Protein AF-A0A699TST6-F1 (afdb_monomer_lite)

Organism: Tanacetum cinerariifolium (NCBI:txid118510)

Radius of gyration: 12.92 Å; chains: 1; bounding box: 27×22×33 Å

Structure (mmCIF, N/CA/C/O backbone):
data_AF-A0A699TST6-F1
#
_entry.id   AF-A0A699TST6-F1
#
loop_
_atom_site.group_PDB
_atom_site.id
_atom_site.type_symbol
_atom_site.label_atom_id
_atom_site.label_alt_id
_atom_site.label_comp_id
_atom_site.label_asym_id
_atom_site.label_entity_id
_atom_site.label_seq_id
_atom_site.pdbx_PDB_ins_code
_atom_site.Cartn_x
_atom_site.Cartn_y
_atom_site.Cartn_z
_atom_site.occupancy
_atom_site.B_iso_or_equiv
_atom_site.auth_seq_id
_atom_site.auth_comp_id
_atom_site.auth_asym_id
_atom_site.auth_atom_id
_atom_site.pdbx_PDB_model_num
ATOM 1 N N . GLU A 1 1 ? 16.466 -2.869 -16.824 1.00 63.94 1 GLU A N 1
ATOM 2 C CA . GLU A 1 1 ? 15.549 -3.576 -15.903 1.00 63.94 1 GLU A CA 1
ATOM 3 C C . GLU A 1 1 ? 14.945 -2.676 -14.816 1.00 63.94 1 GLU A C 1
ATOM 5 O O . GLU A 1 1 ? 13.728 -2.536 -14.775 1.00 63.94 1 GLU A O 1
ATOM 10 N N . GLU A 1 2 ? 15.757 -1.959 -14.026 1.00 73.94 2 GLU A N 1
ATOM 11 C CA . GLU A 1 2 ? 15.304 -1.026 -12.963 1.00 73.94 2 GLU A CA 1
ATOM 12 C C . GLU A 1 2 ? 14.211 -0.027 -13.403 1.00 73.94 2 GLU A C 1
ATOM 14 O O . GLU A 1 2 ? 13.208 0.174 -12.722 1.00 73.94 2 GLU A O 1
ATOM 19 N N . LYS A 1 3 ? 14.349 0.571 -14.594 1.00 79.81 3 LYS A N 1
ATOM 20 C CA . LYS A 1 3 ? 13.383 1.554 -15.122 1.00 79.81 3 LYS A CA 1
ATOM 21 C C . LYS A 1 3 ? 12.000 0.947 -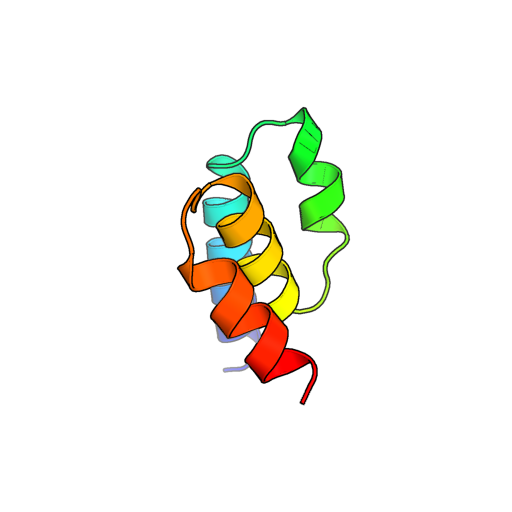15.412 1.00 79.81 3 LYS A C 1
ATOM 23 O O . LYS A 1 3 ? 10.994 1.645 -15.299 1.00 79.81 3 LYS A O 1
ATOM 28 N N . ALA A 1 4 ? 11.945 -0.337 -15.775 1.00 82.19 4 ALA A N 1
ATOM 29 C CA . ALA A 1 4 ? 10.694 -1.058 -16.012 1.00 82.19 4 ALA A CA 1
ATOM 30 C C . ALA A 1 4 ? 10.022 -1.444 -14.686 1.00 82.19 4 ALA A C 1
ATOM 32 O O . ALA A 1 4 ? 8.819 -1.247 -14.527 1.00 82.19 4 ALA A O 1
ATOM 33 N N . LYS A 1 5 ? 10.816 -1.885 -13.704 1.00 79.81 5 LYS A N 1
ATOM 34 C CA . LYS A 1 5 ? 10.349 -2.209 -12.351 1.00 79.81 5 LYS A CA 1
ATOM 35 C C . LYS A 1 5 ? 9.740 -0.992 -11.646 1.00 79.81 5 LYS A C 1
ATOM 37 O O . LYS A 1 5 ? 8.607 -1.063 -11.182 1.00 79.81 5 LYS A O 1
ATOM 42 N N . ARG A 1 6 ? 10.407 0.167 -11.717 1.00 82.00 6 ARG A N 1
ATOM 43 C CA . ARG A 1 6 ? 9.883 1.440 -11.185 1.00 82.00 6 ARG A CA 1
ATOM 44 C C . ARG A 1 6 ? 8.561 1.860 -11.823 1.00 82.00 6 ARG A C 1
ATOM 46 O O . ARG A 1 6 ? 7.687 2.381 -11.138 1.00 82.00 6 ARG A O 1
ATOM 53 N N . ARG A 1 7 ? 8.390 1.632 -13.132 1.00 84.31 7 ARG A N 1
ATOM 54 C CA . ARG A 1 7 ? 7.116 1.899 -13.822 1.00 84.31 7 ARG A CA 1
ATOM 55 C C . ARG A 1 7 ? 6.002 0.974 -13.340 1.00 84.31 7 ARG A C 1
ATOM 57 O O . ARG A 1 7 ? 4.878 1.436 -13.168 1.00 84.31 7 ARG A O 1
ATOM 64 N N . LEU A 1 8 ? 6.308 -0.303 -13.114 1.00 86.81 8 LEU A N 1
ATOM 65 C CA . LEU A 1 8 ? 5.342 -1.274 -12.606 1.00 86.81 8 LEU A CA 1
ATOM 66 C C . LEU A 1 8 ? 4.932 -0.952 -11.161 1.00 86.81 8 LEU A 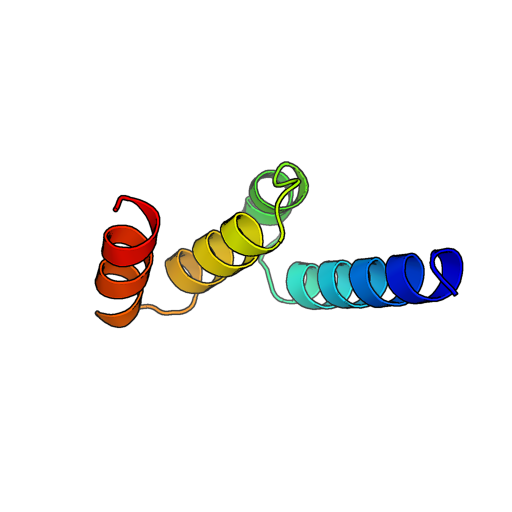C 1
ATOM 68 O O . LEU A 1 8 ? 3.742 -0.930 -10.862 1.0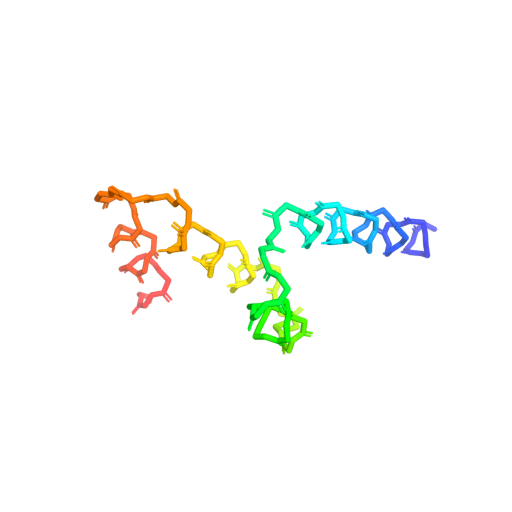0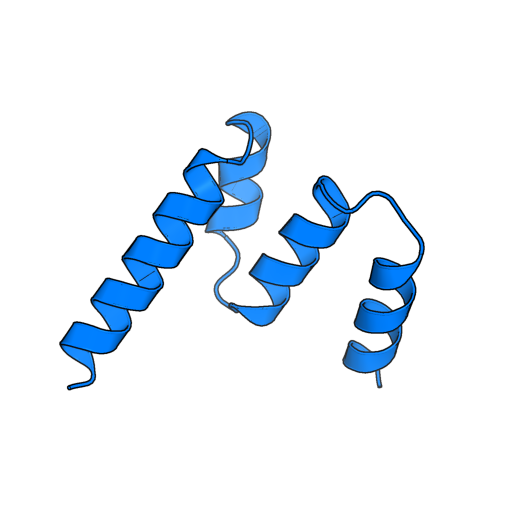 86.81 8 LEU A O 1
ATOM 72 N N . GLU A 1 9 ? 5.893 -0.611 -10.300 1.00 79.81 9 GLU A N 1
ATOM 73 C CA . GLU A 1 9 ? 5.631 -0.165 -8.925 1.00 79.81 9 GLU A CA 1
ATOM 74 C C . GLU A 1 9 ? 4.799 1.119 -8.882 1.00 79.81 9 GLU A C 1
ATOM 76 O O . GLU A 1 9 ? 3.851 1.218 -8.103 1.00 79.81 9 GLU A O 1
ATOM 81 N N . LEU A 1 10 ? 5.100 2.090 -9.749 1.00 83.00 10 LEU A N 1
ATOM 82 C CA . LEU A 1 10 ? 4.315 3.318 -9.844 1.00 83.00 10 LEU A CA 1
ATOM 83 C C . LEU A 1 10 ? 2.879 3.027 -10.300 1.00 83.00 10 LEU A C 1
ATOM 85 O O . LEU A 1 10 ? 1.932 3.552 -9.721 1.00 83.00 10 LEU A O 1
ATOM 89 N N . LYS A 1 11 ? 2.697 2.146 -11.290 1.00 84.62 11 LYS A N 1
ATOM 90 C CA . LYS A 1 11 ? 1.370 1.739 -11.774 1.00 84.62 11 LYS A CA 1
ATOM 91 C C . LYS A 1 11 ? 0.571 1.001 -10.695 1.00 84.62 11 LYS A C 1
ATOM 93 O O . LYS A 1 11 ? -0.624 1.257 -10.544 1.00 84.62 11 LYS A O 1
ATOM 98 N N . ALA A 1 12 ? 1.227 0.145 -9.913 1.00 82.31 12 ALA A N 1
ATOM 99 C CA . ALA A 1 12 ? 0.623 -0.522 -8.763 1.00 82.31 12 ALA A CA 1
ATOM 100 C C . ALA A 1 12 ? 0.201 0.487 -7.681 1.00 82.31 12 ALA A C 1
ATOM 102 O O . ALA A 1 12 ? -0.926 0.417 -7.195 1.00 82.31 12 ALA A O 1
ATOM 103 N N . ARG A 1 13 ? 1.048 1.482 -7.365 1.00 78.75 13 ARG A N 1
ATOM 104 C CA . ARG A 1 13 ? 0.704 2.566 -6.425 1.00 78.75 13 ARG A CA 1
ATOM 105 C C . ARG A 1 13 ? -0.485 3.393 -6.890 1.00 78.75 13 ARG A C 1
ATOM 107 O O . ARG A 1 13 ? -1.378 3.640 -6.093 1.00 78.75 13 ARG A O 1
ATOM 114 N N . ILE A 1 14 ? -0.513 3.800 -8.158 1.00 81.69 14 ILE A N 1
ATOM 115 C CA . ILE A 1 14 ? -1.623 4.583 -8.721 1.00 81.69 14 ILE A CA 1
ATOM 116 C C . ILE A 1 14 ? -2.927 3.779 -8.656 1.00 81.69 14 ILE A C 1
ATOM 118 O O . ILE A 1 14 ? -3.951 4.310 -8.242 1.00 81.69 14 ILE A O 1
ATOM 122 N N . THR A 1 15 ? -2.883 2.490 -9.003 1.00 84.25 15 THR A N 1
ATOM 123 C CA . THR A 1 15 ? -4.058 1.602 -8.945 1.00 84.25 15 THR A CA 1
ATOM 124 C C . THR A 1 15 ? -4.573 1.443 -7.516 1.00 84.25 15 THR A C 1
ATOM 126 O O . THR A 1 15 ? -5.774 1.550 -7.286 1.00 84.25 15 THR A O 1
ATOM 129 N N . LEU A 1 16 ? -3.669 1.266 -6.547 1.00 78.06 16 LEU A N 1
ATOM 130 C CA . LEU A 1 16 ? -4.013 1.274 -5.125 1.00 78.06 16 LEU A CA 1
ATOM 131 C C . LEU A 1 16 ? -4.655 2.602 -4.712 1.00 78.06 16 LEU A C 1
ATOM 133 O O . LEU A 1 16 ? -5.679 2.587 -4.041 1.00 78.06 16 LEU A O 1
ATOM 137 N N . LEU A 1 17 ? -4.096 3.736 -5.143 1.00 77.00 17 LEU A N 1
ATOM 138 C CA . LEU A 1 17 ? -4.564 5.075 -4.776 1.00 77.00 17 LEU A CA 1
ATOM 139 C C . LEU A 1 17 ? -5.955 5.403 -5.344 1.00 77.00 17 LEU A C 1
ATOM 141 O O . LEU A 1 17 ? -6.728 6.090 -4.680 1.00 77.00 17 LEU A O 1
ATOM 145 N N . MET A 1 18 ? -6.299 4.885 -6.529 1.00 77.38 18 MET A N 1
ATOM 146 C CA . MET A 1 18 ? -7.639 5.034 -7.119 1.00 77.38 18 MET A CA 1
ATOM 147 C C . MET A 1 18 ? -8.737 4.354 -6.288 1.00 77.38 18 MET A C 1
ATOM 149 O O . MET A 1 18 ? -9.874 4.813 -6.303 1.00 77.38 18 MET A O 1
ATOM 153 N N . GLY A 1 19 ? -8.407 3.298 -5.537 1.00 75.62 19 GLY A N 1
ATOM 154 C CA . GLY A 1 19 ? -9.332 2.660 -4.594 1.00 75.62 19 GLY A CA 1
ATOM 155 C C . GLY A 1 19 ? -9.506 3.425 -3.276 1.00 75.62 19 GLY A C 1
ATOM 156 O O . GLY A 1 19 ? -10.321 3.026 -2.446 1.00 75.62 19 GLY A O 1
ATOM 157 N N . ILE A 1 20 ? -8.746 4.509 -3.061 1.00 78.12 20 ILE A N 1
ATOM 158 C CA . ILE A 1 20 ? -8.772 5.304 -1.830 1.00 78.12 20 ILE A CA 1
ATOM 159 C C . ILE A 1 20 ? -9.560 6.604 -2.047 1.00 78.12 20 ILE A C 1
ATOM 161 O O . ILE A 1 20 ? -9.250 7.339 -2.986 1.00 78.12 20 ILE A O 1
ATOM 165 N N . PRO A 1 21 ? -10.519 6.955 -1.163 1.00 78.00 21 PRO A N 1
ATOM 166 C CA . PRO A 1 21 ? -11.232 8.228 -1.235 1.00 78.00 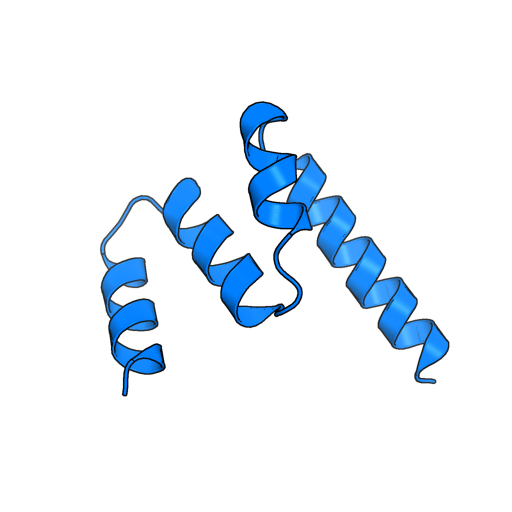21 PRO A CA 1
ATOM 167 C C . PRO A 1 21 ? -10.281 9.432 -1.238 1.00 78.00 21 PRO A C 1
ATOM 169 O O . PRO A 1 21 ? -9.276 9.448 -0.519 1.00 78.00 21 PRO A O 1
ATOM 172 N N . ASN A 1 22 ? -10.637 10.459 -2.016 1.00 72.12 22 ASN A N 1
ATOM 173 C CA . ASN A 1 22 ? -9.788 11.612 -2.341 1.00 72.12 22 ASN A CA 1
ATOM 174 C C . ASN A 1 22 ? -9.231 12.343 -1.101 1.00 72.12 22 ASN A C 1
ATOM 176 O O . ASN A 1 22 ? -8.071 12.749 -1.085 1.00 72.12 22 ASN A O 1
ATOM 180 N N . GLU A 1 23 ? -10.014 12.415 -0.018 1.00 73.88 23 GLU A N 1
ATOM 181 C CA . GLU A 1 23 ? -9.627 13.024 1.269 1.00 73.88 23 GLU A CA 1
ATOM 182 C C . GLU A 1 23 ? -8.358 12.400 1.882 1.00 73.88 23 GLU A C 1
ATOM 184 O O . GLU A 1 23 ? -7.640 13.019 2.670 1.00 73.88 23 GLU A O 1
ATOM 189 N N . HIS A 1 24 ? -8.043 11.159 1.515 1.00 73.88 24 HIS A N 1
ATOM 190 C CA . HIS A 1 24 ? -6.947 10.407 2.111 1.00 73.88 24 HIS A CA 1
ATOM 191 C C . HIS A 1 24 ? -5.789 10.181 1.155 1.00 73.88 24 HIS A C 1
ATOM 193 O O . HIS A 1 24 ? -4.690 9.886 1.623 1.00 73.88 24 HIS A O 1
ATOM 199 N N . GLN A 1 25 ? -5.988 10.395 -0.148 1.00 74.94 25 GLN A N 1
ATOM 200 C CA . GLN A 1 25 ? -4.945 10.235 -1.160 1.00 74.94 25 GLN A CA 1
ATOM 201 C C . GLN A 1 25 ? -3.686 11.039 -0.829 1.00 74.94 25 GLN A C 1
ATOM 203 O O . GLN A 1 25 ? -2.585 10.517 -0.978 1.00 74.94 25 GLN A O 1
ATOM 208 N N . LEU A 1 26 ? -3.826 12.254 -0.284 1.00 77.44 26 LEU A N 1
ATOM 209 C CA . LEU A 1 26 ? -2.686 13.079 0.133 1.00 77.44 26 LEU A CA 1
ATOM 210 C C . LEU A 1 26 ? -1.838 12.406 1.225 1.00 77.44 26 LEU A C 1
ATOM 212 O O . LEU A 1 26 ? -0.614 12.391 1.121 1.00 77.44 26 LEU A O 1
ATOM 216 N N . LYS A 1 27 ? -2.470 11.771 2.224 1.00 75.88 27 LYS A N 1
ATOM 217 C CA . LYS A 1 27 ? -1.763 11.032 3.288 1.00 75.88 27 LYS A CA 1
ATOM 218 C C . LYS A 1 27 ? -1.020 9.811 2.749 1.00 75.88 27 LYS A C 1
ATOM 220 O O . LYS A 1 27 ? 0.063 9.511 3.236 1.00 75.88 27 LYS A O 1
ATOM 225 N N . PHE A 1 28 ? -1.576 9.127 1.751 1.00 74.62 28 PHE A N 1
ATOM 226 C CA . PHE A 1 28 ? -0.935 7.973 1.113 1.00 74.62 28 PHE A CA 1
ATOM 227 C C . PHE A 1 28 ? 0.190 8.376 0.160 1.00 74.62 28 PHE A C 1
ATOM 229 O O . PHE A 1 28 ? 1.221 7.709 0.109 1.00 74.62 28 PHE A O 1
ATOM 236 N N . ASN A 1 29 ? 0.035 9.493 -0.551 1.00 75.56 29 ASN A N 1
ATOM 237 C CA . ASN A 1 29 ? 1.026 9.973 -1.510 1.00 75.56 29 ASN A CA 1
ATOM 238 C C . ASN A 1 29 ? 2.306 10.494 -0.829 1.00 75.56 29 ASN A C 1
ATOM 240 O O . ASN A 1 29 ? 3.383 10.458 -1.421 1.00 75.56 29 ASN A O 1
ATOM 244 N N . SER A 1 30 ? 2.219 10.923 0.435 1.00 77.50 30 SER A N 1
ATOM 245 C CA . SER A 1 30 ? 3.388 11.285 1.249 1.00 77.50 30 SER A CA 1
ATOM 246 C C . SER A 1 30 ? 4.231 10.081 1.690 1.00 77.50 30 SER A C 1
ATOM 248 O O . SER A 1 30 ? 5.360 10.263 2.150 1.00 77.50 30 SER A O 1
ATOM 250 N N . ILE A 1 31 ? 3.722 8.851 1.559 1.00 80.00 31 ILE A N 1
ATOM 251 C CA . ILE A 1 31 ? 4.419 7.654 2.022 1.00 80.00 31 ILE A CA 1
ATOM 252 C C . ILE A 1 31 ? 5.398 7.167 0.947 1.00 80.00 31 ILE A C 1
ATOM 254 O O . ILE A 1 31 ? 5.030 6.636 -0.104 1.00 80.00 31 ILE A O 1
ATOM 258 N N . LYS A 1 32 ? 6.692 7.329 1.232 1.00 78.44 32 LYS A N 1
ATOM 259 C CA . LYS A 1 32 ? 7.774 6.8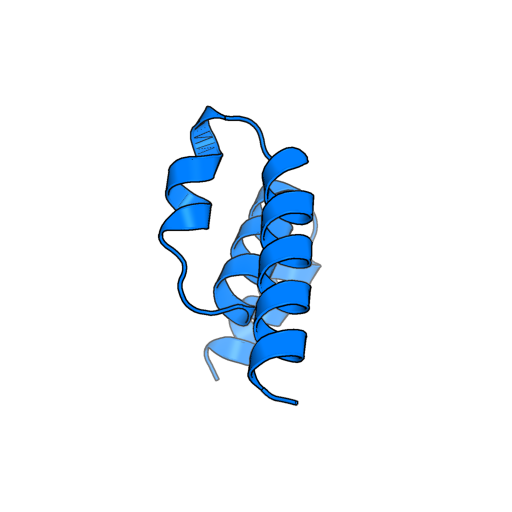68 0.350 1.00 78.44 32 LYS A CA 1
ATOM 260 C C . LYS A 1 32 ? 7.975 5.355 0.416 1.00 78.44 32 LYS A C 1
ATOM 262 O O . LYS A 1 32 ? 8.268 4.749 -0.612 1.00 78.44 32 LYS A O 1
ATOM 267 N N . ASP A 1 33 ? 7.731 4.745 1.571 1.00 80.19 33 ASP A N 1
ATOM 268 C CA . ASP A 1 33 ? 7.922 3.315 1.807 1.00 80.19 33 ASP A CA 1
ATOM 269 C C . ASP A 1 33 ? 6.714 2.462 1.418 1.00 80.19 33 ASP A C 1
ATOM 271 O O . ASP A 1 33 ? 5.603 2.661 1.905 1.00 80.19 33 ASP A O 1
ATOM 275 N N . ALA A 1 34 ? 6.942 1.433 0.600 1.00 75.44 34 ALA A N 1
ATOM 276 C CA . ALA A 1 34 ? 5.884 0.511 0.185 1.00 75.44 34 ALA A CA 1
ATOM 277 C C . ALA A 1 34 ? 5.260 -0.250 1.374 1.00 75.44 34 ALA A C 1
ATOM 279 O O . ALA A 1 34 ? 4.050 -0.467 1.390 1.00 75.44 34 ALA A O 1
ATOM 280 N N . LYS A 1 35 ? 6.059 -0.597 2.397 1.00 78.44 35 LYS A N 1
ATOM 281 C CA . LYS A 1 35 ? 5.570 -1.241 3.632 1.00 78.44 35 LYS A CA 1
ATOM 282 C C . LYS A 1 35 ? 4.613 -0.338 4.408 1.00 78.44 35 LYS A C 1
ATOM 284 O O . LYS A 1 35 ? 3.536 -0.774 4.803 1.00 78.44 35 LYS A O 1
ATOM 289 N N . SER A 1 36 ? 4.993 0.922 4.596 1.00 78.88 36 SER A N 1
ATOM 290 C CA . SER A 1 36 ? 4.166 1.907 5.293 1.00 78.88 36 SER A CA 1
ATOM 291 C C . SER A 1 36 ? 2.897 2.235 4.504 1.00 78.88 36 SER A C 1
ATOM 293 O O . SER A 1 36 ? 1.846 2.454 5.102 1.00 78.88 36 SER A O 1
ATOM 295 N N . LEU A 1 37 ? 2.973 2.219 3.165 1.00 78.94 37 LEU A N 1
ATOM 296 C CA . LEU A 1 37 ? 1.824 2.438 2.291 1.00 78.94 37 LEU A CA 1
ATOM 297 C C . LEU A 1 37 ? 0.806 1.305 2.454 1.00 78.94 37 LEU A C 1
ATOM 299 O O . LEU A 1 37 ? -0.368 1.577 2.690 1.00 78.94 37 LEU A O 1
ATOM 303 N N . LEU A 1 38 ? 1.264 0.050 2.397 1.00 77.44 38 LEU A N 1
ATOM 304 C CA . LEU A 1 38 ? 0.419 -1.124 2.610 1.00 77.44 38 LEU A CA 1
ATOM 305 C C . LEU A 1 38 ? -0.247 -1.088 3.990 1.00 77.44 38 LEU A C 1
ATOM 307 O O . LEU A 1 38 ? -1.458 -1.252 4.080 1.00 77.44 38 LEU A O 1
ATOM 311 N N . LEU A 1 39 ? 0.513 -0.781 5.046 1.00 77.12 39 LEU A N 1
ATOM 312 C CA . LEU A 1 39 ? -0.022 -0.704 6.406 1.00 77.12 39 LEU A CA 1
ATOM 313 C C . LEU A 1 39 ? -1.100 0.373 6.544 1.00 77.12 39 LEU A C 1
ATOM 315 O O . LEU A 1 39 ? -2.130 0.134 7.164 1.00 77.12 39 LEU A O 1
ATOM 319 N N . ALA A 1 40 ? -0.884 1.557 5.970 1.00 77.62 40 ALA A N 1
ATOM 320 C CA . ALA A 1 40 ? -1.878 2.620 6.011 1.00 77.62 40 ALA A CA 1
ATOM 321 C C . ALA A 1 40 ? -3.164 2.216 5.260 1.00 77.62 40 ALA A C 1
ATOM 323 O O . ALA A 1 40 ? -4.258 2.603 5.673 1.00 77.62 40 ALA A O 1
ATOM 324 N N . VAL A 1 41 ? -3.046 1.423 4.182 1.00 76.25 41 VAL A N 1
ATOM 325 C CA . VAL A 1 41 ? -4.191 0.923 3.404 1.00 76.25 41 VAL A CA 1
ATOM 326 C C . VAL A 1 41 ? -4.923 -0.125 4.233 1.00 76.25 41 VAL A C 1
ATOM 328 O O . VAL A 1 41 ? -6.130 -0.021 4.428 1.00 76.25 41 VAL A O 1
ATOM 331 N N . GLU A 1 42 ? -4.200 -1.074 4.821 1.00 76.44 42 GLU A N 1
ATOM 332 C CA . GLU A 1 42 ? -4.780 -2.083 5.707 1.00 76.44 42 GLU A CA 1
ATOM 333 C C . GLU A 1 42 ? -5.422 -1.470 6.958 1.00 76.44 42 GLU A C 1
ATOM 335 O O . GLU A 1 42 ? -6.493 -1.902 7.362 1.00 76.44 42 GLU A O 1
ATOM 340 N N . MET A 1 43 ? -4.845 -0.422 7.550 1.00 75.56 43 MET A N 1
ATOM 341 C CA . MET A 1 43 ? -5.454 0.283 8.686 1.00 75.56 43 MET A CA 1
ATOM 342 C C . MET A 1 43 ? -6.761 0.987 8.326 1.00 75.56 43 MET A C 1
ATOM 344 O O . MET A 1 43 ? -7.623 1.165 9.183 1.00 75.56 43 MET A O 1
ATOM 348 N N . ARG A 1 44 ? -6.900 1.414 7.072 1.00 74.62 44 ARG A N 1
ATOM 349 C CA . ARG A 1 44 ? -8.044 2.193 6.602 1.00 74.62 44 ARG A CA 1
ATOM 350 C C . ARG A 1 44 ? -9.174 1.329 6.047 1.00 74.62 44 ARG A C 1
ATOM 352 O O . ARG A 1 44 ? -10.332 1.682 6.232 1.00 74.62 44 ARG A O 1
ATOM 359 N N . PHE A 1 45 ? -8.842 0.228 5.376 1.00 71.50 45 PHE A N 1
ATOM 360 C CA . PHE A 1 45 ? -9.810 -0.655 4.716 1.00 71.50 45 PHE A CA 1
ATOM 361 C C . PHE A 1 45 ? -9.937 -2.027 5.386 1.00 71.50 45 PHE A C 1
ATOM 363 O O . PHE A 1 45 ? -10.964 -2.686 5.260 1.00 71.50 45 PHE A O 1
ATOM 370 N N . GLY A 1 46 ? -8.911 -2.475 6.108 1.00 70.12 46 GLY A N 1
ATOM 371 C CA . GLY A 1 46 ? -8.821 -3.812 6.693 1.00 70.12 46 GLY A CA 1
ATOM 372 C C . GLY A 1 46 ? -9.304 -3.862 8.136 1.00 70.12 46 GLY A C 1
ATOM 373 O O . GLY A 1 46 ? -8.539 -4.272 9.001 1.00 70.12 46 GLY A O 1
ATOM 374 N N . GLY A 1 47 ? -10.543 -3.435 8.401 1.00 64.25 47 GLY A N 1
ATOM 375 C CA . GLY A 1 47 ? -11.142 -3.277 9.736 1.00 64.25 47 GLY A CA 1
ATOM 376 C C . GLY A 1 47 ? -11.229 -4.533 10.621 1.00 64.25 47 GLY A C 1
ATOM 377 O O . GLY A 1 47 ? -12.319 -4.897 11.045 1.00 64.25 47 GLY A O 1
ATOM 378 N N . ASN A 1 48 ? -10.115 -5.205 10.933 1.00 56.66 48 ASN A N 1
ATOM 379 C CA . ASN A 1 48 ? -10.055 -6.310 11.882 1.00 56.66 48 ASN A CA 1
ATOM 380 C C . ASN A 1 48 ? -8.610 -6.628 12.337 1.00 56.66 48 ASN A C 1
ATOM 382 O O . ASN A 1 48 ? -7.634 -6.273 11.683 1.00 56.66 48 ASN A O 1
ATOM 386 N N . ALA A 1 49 ? -8.491 -7.335 13.463 1.00 60.72 49 ALA A N 1
ATOM 387 C CA . ALA A 1 49 ? -7.310 -7.696 14.273 1.00 60.72 49 ALA A CA 1
ATOM 388 C C . ALA A 1 49 ? -5.925 -7.959 13.612 1.00 60.72 49 ALA A C 1
ATOM 390 O O . ALA A 1 49 ? -4.912 -7.927 14.319 1.00 60.72 49 ALA A O 1
ATOM 391 N N . ALA A 1 50 ? -5.832 -8.210 12.304 1.00 62.22 50 ALA A N 1
ATOM 392 C CA . ALA A 1 50 ? -4.574 -8.466 11.595 1.00 62.22 50 ALA A CA 1
ATOM 393 C C . ALA A 1 50 ? -3.609 -7.261 11.622 1.00 62.22 50 ALA A C 1
ATOM 395 O O . ALA A 1 50 ? -2.394 -7.436 11.750 1.00 62.22 50 ALA A O 1
ATOM 396 N N . THR A 1 51 ? -4.142 -6.038 11.620 1.00 66.19 51 THR A N 1
ATOM 397 C CA . THR A 1 51 ? -3.356 -4.790 11.610 1.00 66.19 51 THR A CA 1
ATOM 398 C C . THR A 1 51 ? -2.521 -4.593 12.880 1.00 66.19 51 THR A C 1
ATOM 400 O O . THR A 1 51 ? -1.364 -4.174 12.799 1.00 66.19 51 THR A O 1
ATOM 403 N N . LYS A 1 52 ? -3.031 -4.996 14.057 1.00 67.06 52 LYS A N 1
ATOM 404 C CA . LYS A 1 52 ? -2.251 -4.993 15.314 1.00 67.06 52 LYS A CA 1
ATOM 405 C C . LYS A 1 52 ? -1.061 -5.954 15.258 1.00 67.06 52 LYS A C 1
ATOM 407 O O . LYS A 1 52 ? -0.023 -5.684 15.860 1.00 67.06 52 LYS A O 1
ATOM 412 N N . LYS A 1 53 ? -1.196 -7.077 14.544 1.00 68.06 53 LYS A N 1
ATOM 413 C CA . LYS A 1 53 ? -0.136 -8.088 14.423 1.00 68.06 53 LYS A CA 1
ATOM 414 C C . LYS A 1 53 ? 1.000 -7.599 13.526 1.00 68.06 53 LYS A C 1
ATOM 416 O O . LYS A 1 53 ? 2.159 -7.779 13.890 1.00 68.06 53 LYS A O 1
ATOM 421 N N . ILE A 1 54 ? 0.678 -6.938 12.413 1.00 66.44 54 ILE A N 1
ATOM 422 C CA . ILE A 1 54 ? 1.677 -6.360 11.501 1.00 66.44 54 ILE A CA 1
ATOM 423 C C . ILE A 1 54 ? 2.392 -5.181 12.166 1.00 66.44 54 ILE A C 1
ATOM 425 O O . ILE A 1 54 ? 3.620 -5.140 12.157 1.00 66.44 54 ILE A O 1
ATOM 429 N N . GLN A 1 55 ? 1.659 -4.289 12.843 1.00 67.50 55 GLN A N 1
ATOM 430 C CA . GLN A 1 55 ? 2.260 -3.201 13.622 1.00 67.50 55 GLN A CA 1
ATOM 431 C C . GLN A 1 55 ? 3.238 -3.737 14.679 1.00 67.50 55 GLN A C 1
ATOM 433 O O . GLN A 1 55 ? 4.365 -3.264 14.780 1.00 67.50 55 GLN A O 1
ATOM 438 N N . ARG A 1 56 ? 2.840 -4.769 15.435 1.00 70.94 56 ARG A N 1
ATOM 439 C CA . ARG A 1 56 ? 3.694 -5.378 16.465 1.00 70.94 56 ARG A CA 1
ATOM 440 C C . ARG A 1 56 ? 4.917 -6.097 15.879 1.00 70.94 56 ARG A C 1
ATOM 442 O O . ARG A 1 56 ? 5.920 -6.210 16.569 1.00 70.94 56 ARG A O 1
ATOM 449 N N . ASN A 1 57 ? 4.844 -6.608 14.650 1.00 71.81 57 ASN A N 1
ATOM 450 C CA . ASN A 1 57 ? 5.983 -7.251 13.989 1.00 71.81 57 ASN A CA 1
ATOM 451 C C . ASN A 1 57 ? 6.975 -6.228 13.414 1.00 71.81 57 ASN A C 1
ATOM 453 O O . ASN A 1 57 ? 8.161 -6.512 13.368 1.00 71.81 57 ASN A O 1
ATOM 457 N N . LEU A 1 58 ? 6.495 -5.045 13.019 1.00 66.06 58 LEU A N 1
ATOM 458 C CA . LEU A 1 58 ? 7.326 -3.964 12.484 1.00 66.06 58 LEU A CA 1
ATOM 459 C C . LEU A 1 58 ? 7.991 -3.104 13.576 1.00 66.06 58 LEU A C 1
ATOM 461 O O . LEU A 1 58 ? 9.004 -2.469 13.317 1.00 66.06 58 LEU A O 1
ATOM 465 N N . LEU A 1 59 ? 7.391 -3.047 14.770 1.00 65.31 59 LEU A N 1
ATOM 466 C CA . LEU A 1 59 ? 7.931 -2.361 15.955 1.00 65.31 59 LEU A CA 1
ATOM 467 C C . LEU A 1 59 ? 8.868 -3.248 16.796 1.00 65.31 59 LEU A C 1
ATOM 469 O O . LEU A 1 59 ? 9.281 -2.837 17.880 1.00 65.31 59 LEU A O 1
ATOM 473 N N . LYS A 1 60 ? 9.143 -4.469 16.334 1.00 57.47 60 LYS A N 1
ATOM 474 C CA . LYS A 1 60 ? 10.205 -5.327 16.859 1.00 57.47 60 LYS A CA 1
ATOM 475 C C . LYS A 1 60 ? 11.452 -5.150 16.011 1.00 57.47 60 LYS A C 1
ATOM 477 O O . LYS A 1 60 ? 12.538 -5.170 16.620 1.00 57.47 60 LYS A O 1
#

Foldseek 3Di:
DVVVVVVVVVVVLVVLLVPDPPVCSVVLVPDPDPLVNVLVSCVVPVPDDVSVVSVVVVVD

pLDDT: mean 74.75, std 6.76, range [56.66, 86.81]

Secondary structure (DSSP, 8-state):
-HHHHHHHHHHHHHHHHHTS-HHHHHHHHT---HHHHHHHHHHHH--STHHHHHHHHH--

Sequence (60 aa):
EEKAKRRLELKARITLLMGIPNEHQLKFNSIKDAKSLLLAVEMRFGGNAATKKIQRNLLK